Protein AF-B1VL59-F1 (afdb_monomer)

pLDDT: mean 90.19, std 5.37, range [69.19, 97.81]

Foldseek 3Di:
DVLLQQFAQLLQVLLVVLVVVVVDDGPRRDGCVPPVLVVQADWADPDPFKIKGKDKDFADPGHTDDDHSVCCLPPPLDARMKIKIWMFGDDPNDTDIDIDIDGSDDVNVVVCVVVCVVVVVSVVSSVVSSRVSSVVSVVVVVVVD

Radius of gyration: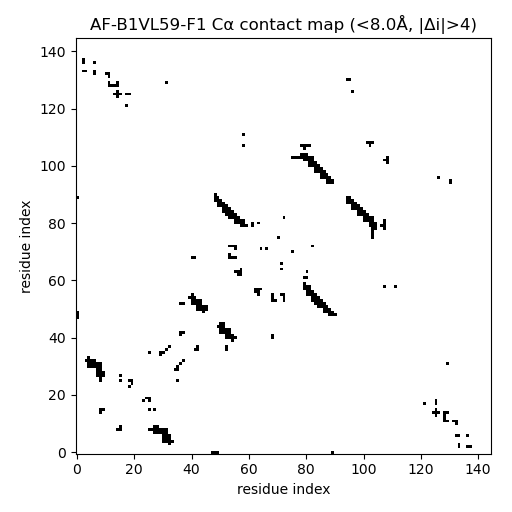 16.36 Å; Cα contacts (8 Å, |Δi|>4): 213; chains: 1; bounding box: 36×28×49 Å

Secondary structure (DSSP, 8-state):
-HHHHH-BGGG-HHHHHHHHTTT----TTSBIIIIIIHHHSEEEE-SSSEEEEEEEEE-TTPPPPSS-HHHHHHH---TTEEEEEEEEEEETTEEEEEEEEEESSHHHHHHHHHHHHHHHHHHHHHHHHHHHHHHHHHHHHHHT-

Organism: Streptomyces griseus subsp. griseus (strain JCM 4626 / CBS 651.72 / NBRC 13350 / KCC S-0626 / ISP 5235) (NCBI:txid455632)

Nearest PDB structures (foldseek):
  4wpy-assembly1_A-2  TM=4.277E-01  e=2.425E+00  Mycobacterium tuberculosis H37Rv
  2dap-assembly1_A  TM=4.177E-01  e=2.740E+00  Corynebacterium glutamicum
  5loa-assembly1_B  TM=5.284E-01  e=7.746E+00  Corynebacterium glutamicum ATCC 13032
  8s9i-assembly1_A  TM=3.530E-01  e=6.855E+00  Tequatrovirus

Sequence (145 aa):
MTAAHATTWSEAPIARALVAITGADVPGRGLIVSEFLSGMGEVLPAGDEEFLLAAVQGMGDTPRPDGSVVEIVTGCAQPGILKVGMNVRHTAGVLTTETRILATDERTRRRFLPYWLFIRFGSGLTRTSMLRAIRARVLREADAA

Structure (mmCIF, N/CA/C/O backbone):
data_AF-B1VL59-F1
#
_entry.id   AF-B1VL59-F1
#
loop_
_atom_site.group_PDB
_atom_site.id
_atom_site.type_symbol
_atom_site.label_atom_id
_atom_site.label_alt_id
_atom_site.label_comp_id
_atom_site.label_asym_id
_atom_site.label_entity_id
_atom_site.label_seq_id
_atom_site.pdbx_PDB_ins_code
_atom_site.Cartn_x
_atom_site.Cartn_y
_atom_site.Cartn_z
_atom_site.occupancy
_atom_site.B_iso_or_equiv
_atom_site.auth_seq_id
_atom_site.auth_comp_id
_atom_site.auth_asym_id
_atom_site.auth_atom_id
_atom_site.pdbx_PDB_model_num
ATOM 1 N N . MET A 1 1 ? 1.399 -9.319 -14.622 1.00 81.56 1 MET A N 1
ATOM 2 C CA . MET A 1 1 ? 1.723 -9.016 -13.202 1.00 81.56 1 MET A CA 1
ATOM 3 C C . MET A 1 1 ? 3.123 -9.427 -12.716 1.00 81.56 1 MET A C 1
ATOM 5 O O . MET A 1 1 ? 3.603 -8.830 -11.759 1.00 81.56 1 MET A O 1
ATOM 9 N N . THR A 1 2 ? 3.834 -10.363 -13.358 1.00 83.69 2 THR A N 1
ATOM 10 C CA . THR A 1 2 ? 5.155 -10.875 -12.913 1.00 83.69 2 THR A CA 1
ATOM 11 C C . THR A 1 2 ? 6.198 -9.797 -12.591 1.00 83.69 2 THR A C 1
ATOM 13 O O . THR A 1 2 ? 6.810 -9.831 -11.525 1.00 83.69 2 THR A O 1
ATOM 16 N N . ALA A 1 3 ? 6.357 -8.789 -13.456 1.00 82.44 3 ALA A N 1
ATOM 17 C CA . ALA A 1 3 ? 7.314 -7.702 -13.235 1.00 82.44 3 ALA A CA 1
ATOM 18 C C . ALA A 1 3 ? 7.037 -6.905 -11.946 1.00 82.44 3 ALA A C 1
ATOM 20 O O . ALA A 1 3 ? 7.975 -6.444 -11.298 1.00 82.44 3 ALA A O 1
ATOM 21 N N . ALA A 1 4 ? 5.770 -6.779 -11.530 1.00 82.88 4 ALA A N 1
ATOM 22 C CA . ALA A 1 4 ? 5.416 -6.109 -10.280 1.00 82.88 4 ALA A CA 1
ATOM 23 C C . ALA A 1 4 ? 5.954 -6.871 -9.057 1.00 82.88 4 ALA A C 1
ATOM 25 O O . ALA A 1 4 ? 6.498 -6.253 -8.146 1.00 82.88 4 ALA A O 1
ATOM 26 N N . HIS A 1 5 ? 5.874 -8.205 -9.071 1.00 84.12 5 HIS A N 1
ATOM 27 C CA . HIS A 1 5 ? 6.399 -9.056 -8.000 1.00 84.12 5 HIS A CA 1
ATOM 28 C C . HIS A 1 5 ? 7.929 -9.127 -7.976 1.00 84.12 5 HIS A C 1
ATOM 30 O O . HIS A 1 5 ? 8.497 -9.332 -6.911 1.00 84.12 5 HIS A O 1
ATOM 36 N N . ALA A 1 6 ? 8.590 -8.924 -9.119 1.00 87.31 6 ALA A N 1
ATOM 37 C CA . ALA A 1 6 ? 10.048 -8.978 -9.246 1.00 87.31 6 ALA A CA 1
ATOM 38 C C . ALA A 1 6 ? 10.758 -7.623 -9.040 1.00 87.31 6 ALA A C 1
ATOM 40 O O . ALA A 1 6 ? 11.987 -7.568 -9.052 1.00 87.31 6 ALA A O 1
ATOM 41 N N . THR A 1 7 ? 10.011 -6.522 -8.897 1.00 89.44 7 THR A N 1
ATOM 42 C CA . THR A 1 7 ? 10.597 -5.180 -8.763 1.00 89.44 7 THR A CA 1
ATOM 43 C C . THR A 1 7 ? 11.185 -4.978 -7.367 1.00 89.44 7 THR A C 1
ATOM 45 O O . THR A 1 7 ? 10.510 -5.194 -6.357 1.00 89.44 7 THR A O 1
ATOM 48 N N . THR A 1 8 ? 12.430 -4.507 -7.307 1.00 91.81 8 THR A N 1
ATOM 49 C CA . THR A 1 8 ? 13.163 -4.279 -6.050 1.00 91.81 8 THR A CA 1
ATOM 50 C C . THR A 1 8 ? 13.204 -2.803 -5.646 1.00 91.81 8 THR A C 1
ATOM 52 O O . THR A 1 8 ? 13.025 -1.898 -6.465 1.00 91.81 8 THR A O 1
ATOM 55 N N . TRP A 1 9 ? 13.520 -2.529 -4.379 1.00 89.44 9 TRP A N 1
ATOM 56 C CA . TRP A 1 9 ? 13.707 -1.165 -3.865 1.00 89.44 9 TRP A CA 1
ATOM 57 C C . TRP A 1 9 ? 14.820 -0.371 -4.559 1.00 89.44 9 TRP A C 1
ATOM 59 O O . TRP A 1 9 ? 14.760 0.859 -4.607 1.00 89.44 9 TRP A O 1
ATOM 69 N N . SER A 1 10 ? 15.834 -1.046 -5.105 1.00 90.88 10 SER A N 1
ATOM 70 C CA . SER A 1 10 ? 16.911 -0.408 -5.873 1.00 90.88 10 SER A CA 1
ATOM 71 C C . SER A 1 10 ? 16.413 0.203 -7.186 1.00 90.88 10 SER A C 1
ATOM 73 O O . SER A 1 10 ? 16.944 1.219 -7.629 1.00 90.88 10 SER A O 1
ATOM 75 N N . GLU A 1 11 ? 15.341 -0.351 -7.755 1.00 91.75 11 GLU A N 1
ATOM 76 C CA . GLU A 1 11 ? 14.696 0.150 -8.970 1.00 91.75 11 GLU A CA 1
ATOM 77 C C . GLU A 1 11 ? 13.755 1.336 -8.681 1.00 91.75 11 GLU A C 1
ATOM 79 O O . GLU A 1 11 ? 13.363 2.051 -9.603 1.00 91.75 11 GLU A O 1
ATOM 84 N N . ALA A 1 12 ? 13.423 1.586 -7.407 1.00 91.94 12 ALA A N 1
ATOM 85 C CA . ALA A 1 12 ? 12.543 2.665 -6.956 1.00 91.94 12 ALA A CA 1
ATOM 86 C C . ALA A 1 12 ? 13.201 3.542 -5.861 1.00 91.94 12 ALA A C 1
ATOM 88 O O . ALA A 1 12 ? 12.703 3.601 -4.733 1.00 91.94 12 ALA A O 1
ATOM 89 N N . PRO A 1 13 ? 14.293 4.276 -6.158 1.00 88.56 13 PRO A N 1
ATOM 90 C CA . PRO A 1 13 ? 15.087 4.979 -5.142 1.00 88.56 13 PRO A CA 1
ATOM 91 C C . PRO A 1 13 ? 14.315 6.075 -4.392 1.00 88.56 13 PRO A C 1
ATOM 93 O O . PRO A 1 13 ? 14.523 6.257 -3.194 1.00 88.56 13 PRO A O 1
A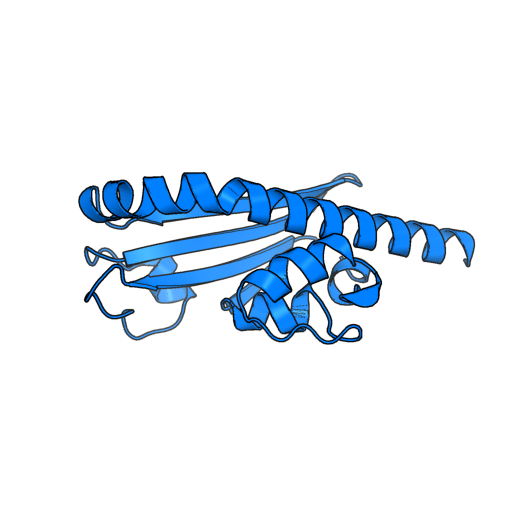TOM 96 N N . ILE A 1 14 ? 13.387 6.774 -5.060 1.00 90.81 14 ILE A N 1
ATOM 97 C CA . ILE A 1 14 ? 12.532 7.784 -4.413 1.00 90.81 14 ILE A CA 1
ATOM 98 C C . ILE A 1 14 ? 11.567 7.110 -3.433 1.00 90.81 14 ILE A C 1
ATOM 100 O O . ILE A 1 14 ? 11.447 7.548 -2.292 1.00 90.81 14 ILE A O 1
ATOM 104 N N . ALA A 1 15 ? 10.907 6.027 -3.858 1.00 88.62 15 ALA A N 1
ATOM 105 C CA . ALA A 1 15 ? 10.038 5.244 -2.984 1.00 88.62 15 ALA A CA 1
ATOM 106 C C . ALA A 1 15 ? 10.811 4.736 -1.757 1.00 88.62 15 ALA A C 1
ATOM 108 O O . ALA A 1 15 ? 10.342 4.878 -0.632 1.00 88.62 15 ALA A O 1
ATOM 109 N N . ARG A 1 16 ? 12.021 4.206 -1.974 1.00 90.31 16 ARG A N 1
ATOM 110 C CA . ARG A 1 16 ? 12.892 3.697 -0.911 1.00 90.31 16 ARG A CA 1
ATOM 111 C C . ARG A 1 16 ? 13.233 4.779 0.113 1.00 90.31 16 ARG A C 1
ATOM 113 O O . ARG A 1 16 ? 13.110 4.541 1.308 1.00 90.31 16 ARG A O 1
ATOM 120 N N . ALA A 1 17 ? 13.627 5.966 -0.346 1.00 90.12 17 ALA A N 1
ATOM 121 C CA . ALA A 1 17 ? 13.949 7.084 0.537 1.00 90.12 17 ALA A CA 1
ATOM 122 C C . ALA A 1 17 ? 12.733 7.534 1.364 1.00 90.12 17 ALA A C 1
ATOM 124 O O . ALA A 1 17 ? 12.853 7.745 2.567 1.00 90.12 17 ALA A O 1
ATOM 125 N N . LEU A 1 18 ? 11.553 7.629 0.740 1.00 90.38 18 LEU A N 1
ATOM 126 C CA . LEU A 1 18 ? 10.317 8.014 1.427 1.00 90.38 18 LEU A CA 1
ATOM 127 C C . LEU A 1 18 ? 9.899 6.998 2.495 1.00 90.38 18 LEU A C 1
ATOM 129 O O . LEU A 1 18 ? 9.471 7.395 3.576 1.00 90.38 18 LEU A O 1
ATOM 133 N N . VAL A 1 19 ? 10.045 5.702 2.218 1.00 86.62 19 VAL A N 1
ATOM 134 C CA . VAL A 1 19 ? 9.740 4.649 3.194 1.00 86.62 19 VAL A CA 1
ATOM 135 C C . VAL A 1 19 ? 10.770 4.615 4.322 1.00 86.62 19 VAL A C 1
ATOM 137 O O . VAL A 1 19 ? 10.378 4.491 5.479 1.00 86.62 19 VAL A O 1
ATOM 140 N N . ALA A 1 20 ? 12.057 4.824 4.038 1.00 88.12 20 ALA A N 1
ATOM 141 C CA . ALA A 1 20 ? 13.098 4.855 5.068 1.00 88.12 20 ALA A CA 1
ATOM 142 C C . ALA A 1 20 ? 12.873 5.957 6.127 1.00 88.12 20 ALA A C 1
ATOM 144 O O . ALA A 1 20 ? 13.196 5.760 7.295 1.00 88.12 20 ALA A O 1
ATOM 145 N N . ILE A 1 21 ? 12.244 7.085 5.761 1.00 89.44 21 ILE A N 1
ATOM 146 C CA . ILE A 1 21 ? 11.866 8.156 6.709 1.00 89.44 21 ILE A CA 1
ATOM 147 C C . ILE A 1 21 ? 10.908 7.648 7.801 1.00 89.44 21 ILE A C 1
ATOM 149 O O . ILE A 1 21 ? 10.876 8.195 8.900 1.00 89.44 21 ILE A O 1
ATOM 153 N N . THR A 1 22 ? 10.145 6.587 7.528 1.00 85.62 22 THR A N 1
ATOM 154 C CA . THR A 1 22 ? 9.215 5.986 8.499 1.00 85.62 22 THR A CA 1
ATOM 155 C C . THR A 1 22 ? 9.900 5.079 9.527 1.00 85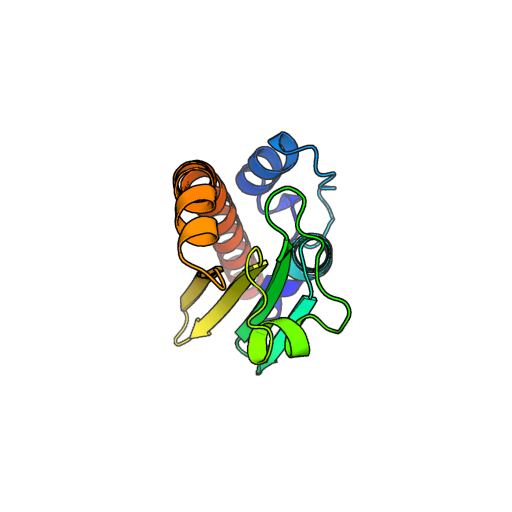.62 22 THR A C 1
ATOM 157 O O . THR A 1 22 ? 9.232 4.568 10.420 1.00 85.62 22 THR A O 1
ATOM 160 N N . GLY A 1 23 ? 11.219 4.872 9.414 1.00 85.25 23 GLY A N 1
ATOM 161 C CA . GLY A 1 23 ? 11.981 3.937 10.246 1.00 85.25 23 GLY A CA 1
ATOM 162 C C . GLY A 1 23 ? 11.936 2.485 9.759 1.00 85.25 23 GLY A C 1
ATOM 163 O O . GLY A 1 23 ? 12.506 1.613 10.409 1.00 85.25 23 GLY A O 1
ATOM 164 N N . ALA A 1 24 ? 11.282 2.212 8.626 1.00 84.12 24 ALA A N 1
ATOM 165 C CA . ALA A 1 24 ? 11.266 0.890 8.010 1.00 84.12 24 ALA A CA 1
ATOM 166 C C . ALA A 1 24 ? 12.630 0.540 7.390 1.00 84.12 24 ALA A C 1
ATOM 168 O O . ALA A 1 24 ? 13.218 1.349 6.666 1.00 84.12 24 ALA A O 1
ATOM 169 N N . ASP A 1 25 ? 13.099 -0.687 7.624 1.00 83.56 25 ASP A N 1
ATOM 170 C CA . ASP A 1 25 ? 14.269 -1.227 6.934 1.00 83.56 25 ASP A CA 1
ATOM 171 C C . ASP A 1 25 ? 13.880 -1.697 5.523 1.00 83.56 25 ASP A C 1
ATOM 173 O O . ASP A 1 25 ? 13.040 -2.579 5.347 1.00 83.56 25 ASP A O 1
ATOM 177 N N . VAL A 1 26 ? 14.469 -1.064 4.506 1.00 83.12 26 VAL A N 1
ATOM 178 C CA . VAL A 1 26 ? 14.196 -1.319 3.082 1.00 83.12 26 VAL A CA 1
ATOM 179 C C . VAL A 1 26 ? 15.500 -1.625 2.338 1.00 83.12 26 VAL A C 1
ATOM 181 O O . VAL A 1 26 ? 16.105 -0.735 1.708 1.00 83.12 26 VAL A O 1
ATOM 184 N N . PRO A 1 27 ? 15.981 -2.881 2.403 1.00 85.38 27 PRO A N 1
ATOM 185 C CA . PRO A 1 27 ? 17.189 -3.289 1.703 1.00 85.38 27 PRO A CA 1
ATOM 186 C C . PRO A 1 27 ? 16.995 -3.139 0.193 1.00 85.38 27 PRO A C 1
ATOM 188 O O . PRO A 1 27 ? 15.950 -3.472 -0.357 1.00 85.38 27 PRO A O 1
ATOM 191 N N . GLY A 1 28 ? 18.020 -2.650 -0.513 1.00 82.25 28 GLY A N 1
ATOM 192 C CA . GLY A 1 28 ? 17.903 -2.332 -1.943 1.00 82.25 28 GLY A CA 1
ATOM 193 C C . GLY A 1 28 ? 17.509 -3.524 -2.828 1.00 82.25 28 GLY A C 1
ATOM 194 O O . GLY A 1 28 ? 16.860 -3.330 -3.850 1.00 82.25 28 GLY A O 1
ATOM 195 N N . ARG A 1 29 ? 17.865 -4.751 -2.431 1.00 87.19 29 ARG A N 1
ATOM 196 C CA . ARG A 1 29 ? 17.494 -5.984 -3.146 1.00 87.19 29 ARG A CA 1
ATOM 197 C C . ARG A 1 29 ? 16.121 -6.535 -2.756 1.00 87.19 29 ARG A C 1
ATOM 199 O O . ARG A 1 29 ? 15.666 -7.460 -3.414 1.00 87.19 29 ARG A O 1
ATOM 206 N N . GLY A 1 30 ? 15.489 -5.984 -1.721 1.00 83.88 30 GLY A N 1
ATOM 207 C CA . GLY A 1 30 ? 14.196 -6.461 -1.252 1.00 83.88 30 GLY A CA 1
ATOM 208 C C . GLY A 1 30 ? 13.088 -6.167 -2.255 1.00 83.88 30 GLY A C 1
ATOM 209 O O . GLY A 1 30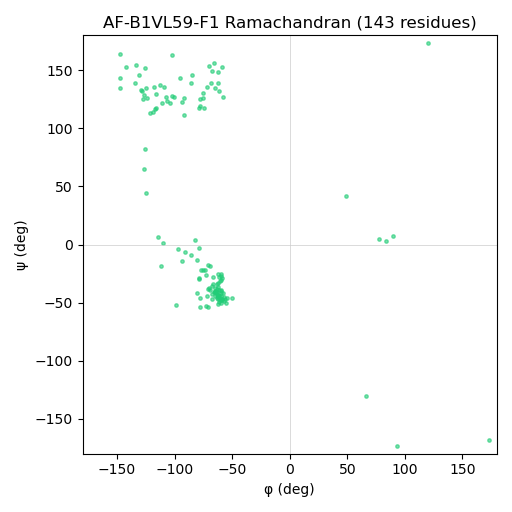 ? 13.058 -5.091 -2.869 1.00 83.88 30 GLY A O 1
ATOM 210 N N . LEU A 1 31 ? 12.196 -7.137 -2.434 1.00 86.75 31 LEU A N 1
ATOM 211 C CA . LEU A 1 31 ? 11.065 -7.059 -3.353 1.00 86.75 31 LEU A CA 1
ATOM 212 C C . LEU A 1 31 ? 9.954 -6.172 -2.784 1.00 86.75 31 LEU A C 1
ATOM 214 O O . LEU A 1 31 ? 9.446 -6.398 -1.685 1.00 86.75 31 LEU A O 1
ATOM 218 N N . ILE A 1 32 ? 9.524 -5.172 -3.556 1.00 84.00 32 ILE A N 1
ATOM 219 C CA . ILE A 1 32 ? 8.552 -4.181 -3.071 1.00 84.00 32 ILE A CA 1
ATOM 220 C C . ILE A 1 32 ? 7.211 -4.851 -2.739 1.00 84.00 32 ILE A C 1
ATOM 222 O O . ILE A 1 32 ? 6.634 -4.597 -1.685 1.00 84.00 32 ILE A O 1
ATOM 226 N N . VAL A 1 33 ? 6.708 -5.715 -3.625 1.00 79.81 33 VAL A N 1
ATOM 227 C CA . VAL A 1 33 ? 5.388 -6.337 -3.453 1.00 79.81 33 VAL A CA 1
ATOM 228 C C . VAL A 1 33 ? 5.426 -7.476 -2.437 1.00 79.81 33 VAL A C 1
ATOM 230 O O . VAL A 1 33 ? 4.642 -7.466 -1.496 1.00 79.81 33 VAL A O 1
ATOM 233 N N . SER A 1 34 ? 6.315 -8.455 -2.602 1.00 73.25 34 SER A N 1
ATOM 234 C CA . SER A 1 34 ? 6.275 -9.671 -1.781 1.00 73.25 34 SER A CA 1
ATOM 235 C C . SER A 1 34 ? 6.857 -9.501 -0.382 1.00 73.25 34 SER A C 1
ATOM 237 O O . SER A 1 34 ? 6.418 -10.209 0.518 1.00 73.25 34 SER A O 1
ATOM 239 N N . GLU A 1 35 ? 7.813 -8.592 -0.173 1.00 78.44 35 GLU A N 1
ATOM 240 C CA . GLU A 1 35 ? 8.436 -8.409 1.145 1.00 78.44 35 GLU A CA 1
ATOM 241 C C . GLU A 1 35 ? 7.820 -7.227 1.892 1.00 78.44 35 GLU A C 1
ATOM 243 O O . GLU A 1 35 ? 7.359 -7.380 3.021 1.00 78.44 35 GLU A O 1
ATOM 248 N N . PHE A 1 36 ? 7.751 -6.049 1.267 1.00 76.69 36 PHE A N 1
ATOM 249 C CA . PHE A 1 36 ? 7.297 -4.856 1.982 1.00 76.69 36 PHE A CA 1
ATOM 250 C C . PHE A 1 36 ? 5.776 -4.787 2.152 1.00 76.69 36 PHE A C 1
ATOM 252 O O . PHE A 1 36 ? 5.307 -4.511 3.256 1.00 76.69 36 PHE A O 1
ATOM 259 N N . LEU A 1 37 ? 4.984 -5.052 1.104 1.00 78.75 37 LEU A N 1
ATOM 260 C CA . LEU A 1 37 ? 3.521 -5.016 1.254 1.00 78.75 37 LEU A CA 1
ATOM 261 C C . LEU A 1 37 ? 3.032 -6.106 2.213 1.00 78.75 37 LEU A C 1
ATOM 263 O O . LEU A 1 37 ? 2.208 -5.812 3.073 1.00 78.75 37 LEU A O 1
ATOM 267 N N . SER A 1 38 ? 3.605 -7.309 2.143 1.00 75.81 38 SER A N 1
ATOM 268 C CA . SER A 1 38 ? 3.317 -8.401 3.085 1.00 75.81 38 SER A CA 1
ATOM 269 C C . SER A 1 38 ? 3.701 -8.073 4.535 1.00 75.81 38 SER A C 1
ATOM 271 O O . SER A 1 38 ? 3.116 -8.610 5.468 1.00 75.81 38 SER A O 1
ATOM 273 N N . GLY A 1 39 ? 4.666 -7.173 4.753 1.00 78.25 39 GLY A N 1
ATOM 274 C CA . GLY A 1 39 ? 4.989 -6.662 6.088 1.00 78.25 39 GLY A CA 1
ATOM 275 C C . GLY A 1 39 ? 3.947 -5.682 6.644 1.00 78.25 39 GLY A C 1
ATOM 276 O O . GLY A 1 39 ? 3.855 -5.501 7.855 1.00 78.25 39 GLY A O 1
ATOM 277 N N . MET A 1 40 ? 3.143 -5.053 5.779 1.00 79.62 40 MET A N 1
ATOM 278 C CA . MET A 1 40 ? 2.102 -4.093 6.171 1.00 79.62 40 MET A CA 1
ATOM 279 C C . MET A 1 40 ? 0.714 -4.726 6.345 1.00 79.62 40 MET A C 1
ATOM 281 O O . MET A 1 40 ? -0.185 -4.087 6.894 1.00 79.62 40 MET A O 1
ATOM 285 N N . GLY A 1 41 ? 0.512 -5.951 5.862 1.00 85.69 41 GLY A N 1
ATOM 286 C CA . GLY A 1 41 ? -0.778 -6.632 5.868 1.00 85.69 41 GLY A CA 1
ATOM 287 C C . GLY A 1 41 ? -0.738 -7.951 5.104 1.00 85.69 41 GLY A C 1
ATOM 288 O O . GLY A 1 41 ? 0.318 -8.450 4.738 1.00 85.69 41 GLY A O 1
ATOM 289 N N . GLU A 1 42 ? -1.907 -8.517 4.849 1.00 89.50 42 GLU A N 1
ATOM 290 C CA . GLU A 1 42 ? -2.049 -9.767 4.111 1.00 89.50 42 GLU A CA 1
ATOM 291 C C . GLU A 1 42 ? -2.225 -9.477 2.615 1.00 89.50 42 GLU A C 1
ATOM 293 O O . GLU A 1 42 ? -3.097 -8.695 2.230 1.00 89.50 42 GLU A O 1
ATOM 298 N N . VAL A 1 43 ? -1.394 -10.084 1.764 1.00 87.69 43 VAL A N 1
ATOM 299 C CA . VAL A 1 43 ? -1.520 -9.971 0.304 1.00 87.69 43 VAL A CA 1
ATOM 300 C C . VAL A 1 43 ? -2.390 -11.113 -0.205 1.00 87.69 43 VAL A C 1
ATOM 302 O O . VAL A 1 43 ? -1.996 -12.275 -0.183 1.00 87.69 43 VAL A O 1
ATOM 305 N N . LEU A 1 44 ? -3.575 -10.760 -0.683 1.00 87.19 44 LEU A N 1
ATOM 306 C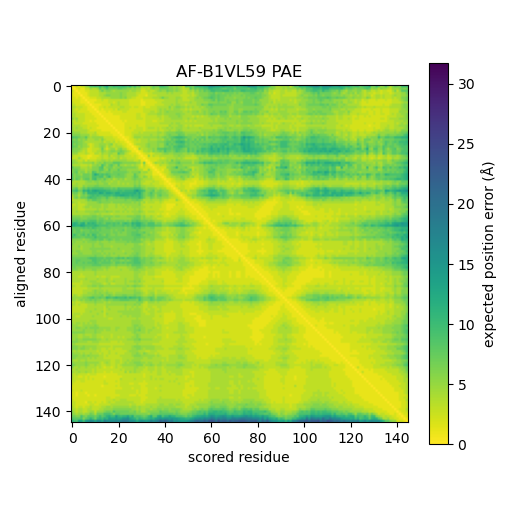 CA . LEU A 1 44 ? -4.579 -11.668 -1.207 1.00 87.19 44 LEU A CA 1
ATOM 307 C C . LEU A 1 44 ? -4.533 -11.647 -2.743 1.00 87.19 44 LEU A C 1
ATOM 309 O O . LEU A 1 44 ? -4.628 -10.566 -3.338 1.00 87.19 44 LEU A O 1
ATOM 313 N N . PRO A 1 45 ? -4.407 -12.803 -3.412 1.00 84.38 45 PRO A N 1
ATOM 314 C CA . PRO A 1 45 ? -4.542 -12.863 -4.861 1.00 84.38 45 PRO A CA 1
ATOM 315 C C . PRO A 1 45 ? -5.979 -12.502 -5.264 1.00 84.38 45 PRO A C 1
ATOM 317 O O . PRO A 1 45 ? -6.939 -12.984 -4.665 1.00 84.38 45 PRO A O 1
ATOM 320 N N . ALA A 1 46 ? -6.129 -11.660 -6.286 1.00 83.06 46 ALA A N 1
ATOM 321 C CA . ALA A 1 46 ? -7.421 -11.238 -6.830 1.00 83.06 46 ALA A CA 1
ATOM 322 C C . ALA A 1 46 ? -7.484 -11.532 -8.342 1.00 83.06 46 ALA A C 1
ATOM 324 O O . ALA A 1 46 ? -7.919 -10.709 -9.142 1.00 83.06 46 ALA A O 1
ATOM 325 N N . GLY A 1 47 ? -7.029 -12.730 -8.721 1.00 81.81 47 GLY A N 1
ATOM 326 C CA . GLY A 1 47 ? -6.829 -13.150 -10.110 1.00 81.81 47 GLY A CA 1
ATOM 327 C C . GLY A 1 47 ? -5.400 -12.910 -10.605 1.00 81.81 47 GLY A C 1
ATOM 328 O O . GLY A 1 47 ? -4.519 -12.527 -9.839 1.00 81.81 47 GLY A O 1
ATOM 329 N N . ASP A 1 48 ? -5.171 -13.141 -11.898 1.00 81.88 48 ASP A N 1
ATOM 330 C CA . ASP A 1 48 ? -3.825 -13.080 -12.496 1.00 81.88 48 ASP A CA 1
ATOM 331 C C . ASP A 1 48 ? -3.325 -11.644 -12.723 1.00 81.88 48 ASP A C 1
ATOM 333 O O . ASP A 1 48 ? -2.121 -11.391 -12.817 1.00 81.88 48 ASP A O 1
ATOM 337 N N . GLU A 1 49 ? -4.254 -10.688 -12.800 1.00 87.62 49 GLU A N 1
ATOM 338 C CA . GLU A 1 49 ? -3.989 -9.286 -13.141 1.00 87.62 49 GLU A CA 1
ATOM 339 C C . GLU A 1 49 ? -4.167 -8.318 -11.957 1.00 87.62 49 GLU A C 1
ATOM 341 O O . GLU A 1 49 ? -3.979 -7.106 -12.098 1.00 87.62 49 GLU A O 1
ATOM 346 N N . GLU A 1 50 ? -4.514 -8.832 -10.775 1.00 90.62 50 GLU A N 1
ATOM 347 C CA . GLU A 1 50 ? -4.755 -8.021 -9.585 1.00 90.62 50 GLU A CA 1
ATOM 348 C C . GLU A 1 50 ? -4.360 -8.760 -8.304 1.00 90.62 50 GLU A C 1
ATOM 350 O O . GLU A 1 50 ? -4.577 -9.959 -8.143 1.00 90.62 50 GLU A O 1
ATOM 355 N N . PHE A 1 51 ? -3.820 -8.015 -7.347 1.00 90.12 51 PHE A N 1
ATOM 356 C CA . PHE A 1 51 ? -3.736 -8.464 -5.962 1.00 90.12 51 PHE A CA 1
ATOM 357 C C . PHE A 1 51 ? -4.197 -7.355 -5.022 1.00 90.12 51 PHE A C 1
ATOM 359 O O . PHE A 1 51 ? -4.112 -6.160 -5.331 1.00 90.12 51 PHE A O 1
ATOM 366 N N . LEU A 1 52 ? -4.674 -7.767 -3.852 1.00 90.88 52 LEU A N 1
ATOM 367 C CA . LEU A 1 52 ? -5.167 -6.898 -2.799 1.00 90.88 52 LEU A CA 1
ATOM 368 C C . LEU A 1 52 ? -4.286 -7.052 -1.564 1.00 90.88 52 LEU A C 1
ATOM 370 O O . LEU A 1 52 ? -4.266 -8.102 -0.939 1.00 90.88 52 LEU A O 1
ATOM 374 N N . LEU A 1 53 ? -3.616 -5.982 -1.160 1.00 91.88 53 LEU A N 1
ATOM 375 C CA . LEU A 1 53 ? -3.121 -5.866 0.204 1.00 91.88 53 LEU A CA 1
ATOM 376 C C . LEU A 1 53 ? -4.296 -5.491 1.110 1.00 91.88 53 LEU A C 1
ATOM 378 O O . LEU A 1 53 ? -4.887 -4.424 0.940 1.00 91.88 53 LEU A O 1
ATOM 382 N N . ALA A 1 54 ? -4.604 -6.332 2.086 1.00 93.62 54 ALA A N 1
ATOM 383 C CA . ALA A 1 54 ? -5.591 -6.058 3.113 1.00 93.62 54 ALA A CA 1
ATOM 384 C C . ALA A 1 54 ? -4.904 -5.908 4.476 1.00 93.62 54 ALA A C 1
ATOM 386 O O . ALA A 1 54 ? -4.020 -6.680 4.838 1.00 93.62 54 ALA A O 1
ATOM 387 N N . ALA A 1 55 ? -5.313 -4.915 5.258 1.00 93.69 55 ALA A N 1
ATOM 388 C CA . ALA A 1 55 ? -4.812 -4.712 6.609 1.00 93.69 55 ALA A CA 1
ATOM 389 C C . ALA A 1 55 ? -5.929 -4.242 7.540 1.00 93.69 55 ALA A C 1
ATOM 391 O O . ALA A 1 55 ? -6.900 -3.605 7.122 1.00 93.69 55 ALA A O 1
ATOM 392 N N . VAL A 1 56 ? -5.772 -4.549 8.823 1.00 95.50 56 VAL A N 1
ATOM 393 C CA . VAL A 1 56 ? -6.686 -4.129 9.884 1.00 95.50 56 VAL A CA 1
ATOM 394 C C . VAL A 1 56 ? -5.877 -3.494 10.994 1.00 95.50 56 VAL A C 1
ATOM 396 O O . VAL A 1 56 ? -4.885 -4.062 11.450 1.00 95.50 56 VAL A O 1
ATOM 399 N N . GLN A 1 57 ? -6.343 -2.343 11.459 1.00 93.75 57 GLN A N 1
ATOM 400 C CA . GLN A 1 57 ? -5.728 -1.623 12.558 1.00 93.75 57 GLN A CA 1
ATOM 401 C C . GLN A 1 57 ? -6.790 -1.157 13.552 1.00 93.75 57 GLN A C 1
ATOM 403 O O . GLN A 1 57 ? -7.864 -0.703 13.162 1.00 93.75 57 GLN A O 1
ATOM 408 N N . GLY A 1 58 ? -6.484 -1.264 14.842 1.00 94.25 58 GLY A N 1
ATOM 409 C CA . GLY A 1 58 ? -7.256 -0.611 15.891 1.00 94.25 58 GLY A CA 1
ATOM 410 C C . GLY A 1 58 ? -6.798 0.836 16.094 1.00 94.25 58 GLY A C 1
ATOM 411 O O . GLY A 1 58 ? -5.624 1.160 15.914 1.00 94.25 58 GLY A O 1
ATOM 412 N N . MET A 1 59 ? -7.728 1.730 16.424 1.00 93.75 59 MET A N 1
ATOM 413 C CA . MET A 1 59 ? -7.460 3.155 16.602 1.00 93.75 59 MET A CA 1
ATOM 414 C C . MET A 1 59 ? -7.389 3.527 18.088 1.00 93.75 59 MET A C 1
ATOM 416 O O . MET A 1 59 ? -8.331 3.284 18.850 1.00 93.75 59 MET A O 1
ATOM 420 N N . GLY A 1 60 ? -6.299 4.194 18.484 1.00 89.00 60 GLY A N 1
ATOM 421 C CA . GLY A 1 60 ? -6.033 4.540 19.884 1.00 89.00 60 GLY A CA 1
ATOM 422 C C . GLY A 1 60 ? -5.798 3.280 20.713 1.00 89.00 60 GLY A C 1
ATOM 423 O O . GLY A 1 60 ? -5.055 2.405 20.287 1.00 89.00 60 GLY A O 1
ATOM 424 N N . ASP A 1 61 ? -6.488 3.167 21.845 1.00 91.19 61 ASP A N 1
ATOM 425 C CA . ASP A 1 61 ? -6.389 2.005 22.740 1.00 91.19 61 ASP A CA 1
ATOM 426 C C . ASP A 1 61 ? -7.257 0.816 22.292 1.00 91.19 61 ASP A C 1
ATOM 428 O O . ASP A 1 61 ? -7.360 -0.183 23.001 1.00 91.19 61 ASP A O 1
ATOM 432 N N . THR A 1 62 ? -7.919 0.913 21.134 1.00 93.94 62 THR A N 1
ATOM 433 C CA . THR A 1 62 ? -8.728 -0.193 20.607 1.00 93.94 62 THR A CA 1
ATOM 434 C C . THR A 1 62 ? -7.790 -1.267 20.056 1.00 93.94 62 THR A C 1
ATOM 436 O O . THR A 1 62 ? -7.071 -0.980 19.097 1.00 93.94 62 THR A O 1
ATOM 439 N N . PRO A 1 63 ? -7.782 -2.498 20.596 1.00 93.75 63 PRO A N 1
ATOM 440 C CA . PRO A 1 63 ? -6.960 -3.566 20.046 1.00 93.75 63 PRO A CA 1
ATOM 441 C C . PRO A 1 63 ? -7.490 -4.023 18.682 1.00 93.75 63 PRO A C 1
ATOM 443 O O . PRO A 1 63 ? -8.687 -3.923 18.389 1.00 93.75 63 PRO A O 1
ATOM 446 N N . ARG A 1 64 ? -6.593 -4.554 17.841 1.00 92.19 64 ARG A N 1
ATOM 447 C CA . ARG A 1 64 ? -6.992 -5.279 16.628 1.00 92.19 64 ARG A CA 1
ATOM 448 C C . ARG A 1 64 ? -7.816 -6.512 17.054 1.00 92.19 64 ARG A C 1
ATOM 450 O O . ARG A 1 64 ? -7.350 -7.228 17.935 1.00 92.19 64 ARG A O 1
ATOM 457 N N . PRO A 1 65 ? -8.984 -6.779 16.442 1.00 93.00 65 PRO A N 1
ATOM 458 C CA . PRO A 1 65 ? -9.755 -7.987 16.714 1.00 93.00 65 PRO A CA 1
ATOM 459 C C . PRO A 1 65 ? -8.975 -9.246 16.329 1.00 93.00 65 PRO A C 1
ATOM 461 O O . PRO A 1 65 ? -8.213 -9.228 15.357 1.00 93.00 65 PRO A O 1
ATOM 464 N N . ASP A 1 66 ? -9.207 -10.334 17.055 1.00 92.56 66 ASP A N 1
ATOM 465 C CA . ASP A 1 66 ? -8.668 -11.643 16.701 1.00 92.56 66 ASP A CA 1
ATOM 466 C C . ASP A 1 66 ? -9.312 -12.166 15.407 1.00 92.56 66 ASP A C 1
ATOM 468 O O . ASP A 1 66 ? -10.469 -11.867 15.101 1.00 92.56 66 ASP A O 1
ATOM 472 N N . GLY A 1 67 ? -8.551 -12.952 14.645 1.00 91.19 67 GLY A N 1
ATOM 473 C CA . GLY A 1 67 ? -8.992 -13.550 13.383 1.00 91.19 67 GLY A CA 1
ATOM 474 C C . GLY A 1 67 ? -8.160 -13.136 12.170 1.00 91.19 67 GLY A C 1
ATOM 475 O O . GLY A 1 67 ? -7.262 -12.281 12.234 1.00 91.19 67 GLY A O 1
ATOM 476 N N . SER A 1 68 ? -8.457 -13.776 11.042 1.00 91.75 68 SER A N 1
ATOM 477 C CA . SER A 1 68 ? -7.821 -13.468 9.761 1.00 91.75 68 SER A CA 1
ATOM 478 C C . SER A 1 68 ? -8.191 -12.061 9.287 1.00 91.75 68 SER A C 1
ATOM 480 O O . SER A 1 68 ? -9.235 -11.504 9.640 1.00 91.75 68 SER A O 1
ATOM 482 N N . VAL A 1 69 ? -7.343 -11.464 8.444 1.00 92.56 69 VAL A N 1
ATOM 483 C CA . VAL A 1 69 ? -7.646 -10.146 7.867 1.00 92.56 69 VAL A CA 1
ATOM 484 C C . VAL A 1 69 ? -8.946 -10.203 7.063 1.00 92.56 69 VAL A C 1
ATOM 486 O O . VAL A 1 69 ? -9.755 -9.279 7.149 1.00 92.56 69 VAL A O 1
ATOM 489 N N . VAL A 1 70 ? -9.179 -11.295 6.332 1.00 91.94 70 VAL A N 1
ATOM 490 C CA . VAL A 1 70 ? -10.380 -11.497 5.509 1.00 91.94 70 VAL A CA 1
ATOM 491 C C . VAL A 1 70 ? -11.655 -11.494 6.355 1.00 91.94 70 VAL A C 1
ATOM 493 O O . VAL A 1 70 ? -12.595 -10.756 6.041 1.00 91.94 70 VAL A O 1
ATOM 496 N N . GLU A 1 71 ? -11.694 -12.261 7.446 1.00 93.88 71 GLU A N 1
ATOM 497 C CA . GLU A 1 71 ? -12.852 -12.314 8.352 1.00 93.88 71 GLU A CA 1
ATOM 498 C C . GLU A 1 71 ? -13.162 -10.936 8.937 1.00 93.88 71 GLU A C 1
ATOM 500 O O . GLU A 1 71 ? -14.309 -10.487 8.953 1.00 93.88 71 GLU A O 1
ATOM 505 N N . ILE A 1 72 ? -12.129 -10.212 9.368 1.00 94.75 72 ILE A N 1
ATOM 506 C CA . ILE A 1 72 ? -12.318 -8.914 10.009 1.00 94.75 72 ILE A CA 1
ATOM 507 C C . ILE A 1 72 ? -12.758 -7.860 8.986 1.00 94.75 72 ILE A C 1
ATOM 509 O O . ILE A 1 72 ? -13.688 -7.089 9.246 1.00 94.75 72 ILE A O 1
ATOM 513 N N . VAL A 1 73 ? -12.136 -7.821 7.804 1.00 93.06 73 VAL A N 1
ATOM 514 C CA . VAL A 1 73 ? -12.506 -6.877 6.739 1.00 93.06 73 VAL A CA 1
ATOM 515 C C . VAL A 1 73 ? -13.964 -7.075 6.322 1.00 93.06 73 VAL A C 1
ATOM 517 O O . VAL A 1 73 ? -14.691 -6.087 6.189 1.00 93.06 73 VAL A O 1
ATOM 520 N N . THR A 1 74 ? -14.426 -8.318 6.201 1.00 91.94 74 THR A N 1
ATOM 521 C CA . THR A 1 74 ? -15.789 -8.632 5.745 1.00 91.94 74 THR A CA 1
ATOM 522 C C . THR A 1 74 ? -16.848 -8.505 6.843 1.00 91.94 74 THR A C 1
ATOM 524 O O . THR A 1 74 ? -17.911 -7.946 6.587 1.00 91.94 74 THR A O 1
ATOM 527 N N . GLY A 1 75 ? -16.563 -8.959 8.067 1.00 92.38 75 GLY A N 1
ATOM 528 C CA . GLY A 1 75 ? -17.585 -9.141 9.105 1.00 92.38 75 GLY A CA 1
ATOM 529 C C . GLY A 1 75 ? -17.511 -8.199 10.308 1.00 92.38 75 GLY A C 1
ATOM 530 O O . GLY A 1 75 ? -18.496 -8.058 11.028 1.00 92.38 75 GLY A O 1
ATOM 531 N N . CYS A 1 76 ? -16.381 -7.532 10.565 1.00 93.38 76 CYS A N 1
ATOM 532 C CA . CYS A 1 76 ? -16.234 -6.776 11.813 1.00 93.38 76 CYS A CA 1
ATOM 533 C C . CYS A 1 76 ? -16.974 -5.430 11.787 1.00 93.38 76 CYS A C 1
ATOM 535 O O . CYS A 1 76 ? -16.718 -4.592 10.918 1.00 93.38 76 CYS A O 1
ATOM 537 N N . ALA A 1 77 ? -17.837 -5.211 12.780 1.00 94.00 77 ALA A N 1
ATOM 538 C CA . ALA A 1 77 ? -18.532 -3.947 13.037 1.00 94.00 77 ALA A CA 1
ATOM 539 C C . ALA A 1 77 ? -18.120 -3.292 14.371 1.00 94.00 77 ALA A C 1
ATOM 541 O O . ALA A 1 77 ? -18.712 -2.293 14.775 1.00 94.00 77 ALA A O 1
ATOM 542 N N . GLN A 1 78 ? -17.113 -3.841 15.063 1.00 94.25 78 GLN A N 1
ATOM 543 C CA . GLN A 1 78 ? -16.605 -3.280 16.315 1.00 94.25 78 GLN A CA 1
ATOM 544 C C . GLN A 1 78 ? -16.139 -1.830 16.087 1.00 94.25 78 GLN A C 1
ATOM 546 O O . GLN A 1 78 ? -15.317 -1.608 15.193 1.00 94.25 78 GLN A O 1
ATOM 551 N N . PRO A 1 79 ? -16.613 -0.842 16.868 1.00 96.31 79 PRO A N 1
ATOM 552 C CA . PRO A 1 79 ? -16.107 0.526 16.799 1.00 96.31 79 PRO A CA 1
ATOM 553 C C . PRO A 1 79 ? -14.605 0.596 17.094 1.00 96.31 79 PRO A C 1
ATOM 555 O O . PRO A 1 79 ? -14.067 -0.221 17.839 1.00 96.31 79 PRO A O 1
ATOM 558 N N . GLY A 1 80 ? -13.925 1.596 16.543 1.00 96.94 80 GLY A N 1
ATOM 559 C CA . GLY A 1 80 ? -12.490 1.792 16.750 1.00 96.94 80 GLY A CA 1
ATOM 560 C C . GLY A 1 80 ? -11.602 1.073 15.739 1.00 96.94 80 GLY A C 1
ATOM 561 O O . GLY A 1 80 ? -10.388 1.078 15.917 1.00 96.94 80 GLY A O 1
ATOM 562 N N . ILE A 1 81 ? -12.163 0.461 14.691 1.00 97.81 81 ILE A N 1
ATOM 563 C CA . ILE A 1 81 ? -11.413 -0.360 13.735 1.00 97.81 81 ILE A CA 1
ATOM 564 C C . ILE A 1 81 ? -11.308 0.334 12.374 1.00 97.81 81 ILE A C 1
ATOM 566 O O . ILE A 1 81 ? -12.281 0.864 11.833 1.00 97.81 81 ILE A O 1
ATOM 570 N N . LEU A 1 82 ? -10.106 0.297 11.804 1.00 97.12 82 LEU A N 1
ATOM 571 C CA . LEU A 1 82 ? -9.794 0.700 10.440 1.00 97.12 82 LEU A CA 1
ATOM 572 C C . LEU A 1 82 ? -9.516 -0.543 9.598 1.00 97.12 82 LEU A C 1
ATOM 574 O O . LEU A 1 82 ? -8.658 -1.360 9.931 1.00 97.12 82 LEU A O 1
ATOM 578 N N . LYS A 1 83 ? -10.227 -0.653 8.481 1.00 96.81 83 LYS A N 1
ATOM 579 C CA . LYS A 1 83 ? -10.029 -1.664 7.445 1.00 96.81 83 LYS A CA 1
ATOM 580 C C . LYS A 1 83 ? -9.384 -0.982 6.250 1.00 96.81 83 LYS A C 1
ATOM 582 O O . LYS A 1 83 ? -9.929 -0.010 5.726 1.00 96.81 83 LYS A O 1
ATOM 587 N N . VAL A 1 84 ? -8.232 -1.473 5.828 1.00 95.00 84 VAL A N 1
ATOM 588 C CA . VAL A 1 84 ? -7.454 -0.907 4.727 1.00 95.00 84 VAL A CA 1
ATOM 589 C C . VAL A 1 84 ? -7.382 -1.937 3.614 1.00 95.00 84 VAL A C 1
ATOM 591 O O . VAL A 1 84 ? -7.018 -3.084 3.850 1.00 95.00 84 VAL A O 1
ATOM 594 N N . GLY A 1 85 ? -7.718 -1.518 2.399 1.00 94.12 85 GLY A N 1
ATOM 595 C CA . GLY A 1 85 ? -7.494 -2.288 1.184 1.00 94.12 85 GLY A CA 1
ATOM 596 C C . GLY A 1 85 ? -6.670 -1.466 0.206 1.00 94.12 85 GLY A C 1
ATOM 597 O O . GLY A 1 85 ? -7.050 -0.341 -0.115 1.00 94.12 85 GLY A O 1
ATOM 598 N N . MET A 1 86 ? -5.557 -2.005 -0.281 1.00 92.69 86 MET A N 1
ATOM 599 C CA . MET A 1 86 ? -4.802 -1.438 -1.392 1.00 92.69 86 MET A CA 1
ATOM 600 C C . MET A 1 86 ? -4.708 -2.453 -2.521 1.00 92.69 86 MET A C 1
ATOM 602 O O . MET A 1 86 ? -4.042 -3.474 -2.377 1.00 92.69 86 MET A O 1
AT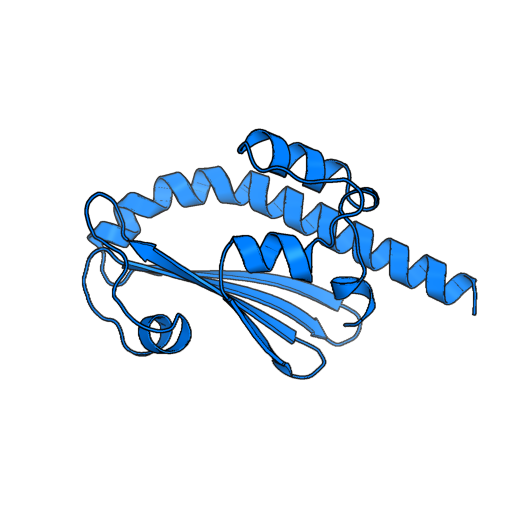OM 606 N N . ASN A 1 87 ? -5.339 -2.160 -3.650 1.00 92.25 87 ASN A N 1
ATOM 607 C CA . ASN A 1 87 ? -5.244 -3.004 -4.828 1.00 92.25 87 ASN A CA 1
ATOM 608 C C . ASN A 1 87 ? -4.160 -2.501 -5.779 1.00 92.25 87 ASN A C 1
ATOM 610 O O . ASN A 1 87 ? -3.968 -1.293 -5.950 1.00 92.25 87 ASN A O 1
ATOM 614 N N . VAL A 1 88 ? -3.473 -3.448 -6.411 1.00 90.81 88 VAL A N 1
ATOM 615 C CA . VAL A 1 88 ? -2.589 -3.211 -7.551 1.00 90.81 88 VAL A CA 1
ATOM 616 C C . VAL A 1 88 ? -3.162 -3.997 -8.712 1.00 90.81 88 VAL A C 1
ATOM 618 O O . VAL A 1 88 ? -3.203 -5.223 -8.663 1.00 90.81 88 VAL A O 1
ATOM 621 N N . ARG A 1 89 ? -3.623 -3.284 -9.736 1.00 92.25 89 ARG A N 1
ATOM 622 C CA . ARG A 1 89 ? -4.352 -3.870 -10.858 1.00 92.25 89 ARG A CA 1
ATOM 623 C C . ARG A 1 89 ? -3.736 -3.455 -12.175 1.00 92.25 89 ARG A C 1
ATOM 625 O O . ARG A 1 89 ? -3.529 -2.260 -12.411 1.00 92.25 89 ARG A O 1
ATOM 632 N N . HIS A 1 90 ? -3.515 -4.432 -13.038 1.00 91.62 90 HIS A N 1
ATOM 633 C CA . HIS A 1 90 ? -3.136 -4.235 -14.422 1.00 91.62 90 HIS A CA 1
ATOM 634 C C . HIS A 1 90 ? -4.344 -4.498 -15.327 1.00 91.62 90 HIS A C 1
ATOM 636 O O . HIS A 1 90 ? -4.956 -5.554 -15.280 1.00 91.62 90 HIS A O 1
ATOM 642 N N . THR A 1 91 ? -4.743 -3.518 -16.132 1.00 90.81 91 THR A N 1
ATOM 643 C CA . THR A 1 91 ? -5.846 -3.697 -17.084 1.00 90.81 91 THR A CA 1
ATOM 644 C C . THR A 1 91 ? -5.601 -2.862 -18.326 1.00 90.81 91 THR A C 1
ATOM 646 O O . THR A 1 91 ? -5.208 -1.701 -18.221 1.00 90.81 91 THR A O 1
ATOM 649 N N . ALA A 1 92 ? -5.812 -3.454 -19.505 1.00 88.75 92 ALA A N 1
ATOM 650 C CA . ALA A 1 92 ? -5.621 -2.794 -20.799 1.00 88.75 92 ALA A CA 1
ATOM 651 C C . ALA A 1 92 ? -4.264 -2.057 -20.929 1.00 88.75 92 ALA A C 1
ATOM 653 O O . ALA A 1 92 ? -4.201 -0.933 -21.420 1.00 88.75 92 ALA A O 1
ATOM 654 N N . GLY A 1 93 ? -3.177 -2.669 -20.438 1.00 87.81 93 GLY A N 1
ATOM 655 C CA . GLY A 1 93 ? -1.826 -2.090 -20.484 1.00 87.81 93 GLY A CA 1
ATOM 656 C C . GLY A 1 93 ? -1.547 -1.005 -19.437 1.00 87.81 93 GLY A C 1
ATOM 657 O O . GLY A 1 93 ? -0.479 -0.391 -19.455 1.00 87.81 93 GLY A O 1
ATOM 658 N N . VAL A 1 94 ? -2.482 -0.745 -18.519 1.00 90.06 94 VAL A N 1
ATOM 659 C CA . VAL A 1 94 ? -2.339 0.265 -17.467 1.00 90.06 94 VAL A CA 1
ATOM 660 C C . VAL A 1 94 ? -2.216 -0.411 -16.109 1.00 90.06 94 VAL A C 1
ATOM 662 O O . VAL A 1 94 ? -3.115 -1.129 -15.677 1.00 90.06 94 VAL A O 1
ATOM 665 N N . LEU A 1 95 ? -1.111 -0.141 -15.412 1.00 91.56 95 LEU A N 1
ATOM 666 C CA . LEU A 1 95 ? -0.903 -0.556 -14.028 1.00 91.56 95 LEU A CA 1
ATOM 667 C C . LEU A 1 95 ? -1.336 0.567 -13.080 1.00 91.56 95 LEU A C 1
ATOM 669 O O . LEU A 1 95 ? -0.831 1.688 -13.150 1.00 91.56 95 LEU A O 1
ATOM 673 N N . THR A 1 96 ? -2.267 0.259 -12.184 1.00 92.94 96 THR A N 1
ATOM 674 C CA . THR A 1 96 ? -2.869 1.213 -11.249 1.00 92.94 96 THR A CA 1
ATOM 675 C C . THR A 1 96 ? -2.752 0.723 -9.817 1.00 92.94 96 THR A C 1
ATOM 677 O O . THR A 1 96 ? -2.721 -0.479 -9.559 1.00 92.94 96 THR A O 1
ATOM 680 N N . THR A 1 97 ? -2.712 1.669 -8.879 1.00 93.25 97 THR A N 1
ATOM 681 C CA . THR A 1 97 ? -2.875 1.380 -7.454 1.00 93.25 97 THR A CA 1
ATOM 682 C C . THR A 1 97 ? -4.001 2.222 -6.891 1.00 93.25 97 THR A C 1
ATOM 684 O O . THR A 1 97 ? -4.014 3.434 -7.117 1.00 93.25 97 THR A O 1
ATOM 687 N N . GLU A 1 98 ? -4.881 1.630 -6.099 1.00 93.69 98 GLU A N 1
ATOM 688 C CA . GLU A 1 98 ? -5.913 2.357 -5.366 1.00 93.69 98 GLU A CA 1
ATOM 689 C C . GLU A 1 98 ? -5.905 1.913 -3.900 1.00 93.69 98 GLU A C 1
ATOM 691 O O . GLU A 1 98 ? -5.553 0.785 -3.571 1.00 93.69 98 GLU A O 1
ATOM 696 N N . THR A 1 99 ? -6.203 2.838 -2.986 1.00 93.50 99 THR A N 1
ATOM 697 C CA . THR A 1 99 ? -6.329 2.528 -1.558 1.00 93.50 99 THR A CA 1
ATOM 698 C C . THR A 1 99 ? -7.662 3.008 -1.050 1.00 93.50 99 THR A C 1
ATOM 700 O O . THR A 1 99 ? -8.013 4.176 -1.209 1.00 93.50 99 THR A O 1
ATOM 703 N N . ARG A 1 100 ? -8.368 2.098 -0.395 1.00 94.62 100 ARG A N 1
ATOM 704 C CA . ARG A 1 100 ? -9.656 2.317 0.240 1.00 94.62 100 ARG A CA 1
ATOM 705 C C . ARG A 1 100 ? -9.495 2.062 1.725 1.00 94.62 100 ARG A C 1
ATOM 707 O O . ARG A 1 100 ? -8.858 1.092 2.130 1.00 94.62 100 ARG A O 1
ATOM 714 N N . ILE A 1 101 ? -10.056 2.956 2.526 1.00 95.12 101 ILE A N 1
ATOM 715 C CA . ILE A 1 101 ? -10.033 2.844 3.979 1.00 95.12 101 ILE A CA 1
ATOM 716 C C . ILE A 1 101 ? -11.460 2.978 4.473 1.00 95.12 101 ILE A C 1
ATOM 718 O O . ILE A 1 101 ? -12.143 3.952 4.161 1.00 95.12 101 ILE A O 1
ATOM 722 N N . LEU A 1 102 ? -11.891 1.990 5.242 1.00 96.50 102 LEU A N 1
ATOM 723 C CA . LEU A 1 102 ? -13.193 1.949 5.878 1.00 96.50 102 LEU A CA 1
ATOM 724 C C . LEU A 1 102 ? -12.993 1.966 7.392 1.00 96.50 102 LEU A C 1
ATOM 726 O O . LEU A 1 102 ? -12.398 1.052 7.956 1.00 96.50 102 LEU A O 1
ATOM 730 N N . ALA A 1 103 ? -13.498 3.007 8.047 1.00 97.25 103 ALA A N 1
ATOM 731 C CA . ALA A 1 103 ? -13.643 3.025 9.497 1.00 97.25 103 ALA A CA 1
ATOM 732 C C . ALA A 1 103 ? -14.974 2.367 9.875 1.00 97.25 103 ALA A C 1
ATOM 734 O O . ALA A 1 103 ? -15.983 2.612 9.213 1.00 97.25 103 ALA A O 1
ATOM 735 N N . THR A 1 104 ? -14.989 1.561 10.934 1.00 97.38 104 THR A N 1
ATOM 736 C CA . THR A 1 104 ? -16.215 0.898 11.412 1.00 97.38 104 THR A CA 1
ATOM 737 C C . THR A 1 104 ? -17.213 1.856 12.061 1.00 97.38 104 THR A C 1
ATOM 739 O O . THR A 1 104 ? -18.392 1.530 12.162 1.00 97.38 104 THR A O 1
ATOM 742 N N . ASP A 1 105 ? -16.773 3.053 12.456 1.00 96.94 105 ASP A N 1
ATOM 743 C CA . ASP A 1 105 ? -17.622 4.100 13.016 1.00 96.94 105 ASP A CA 1
ATOM 744 C C . ASP A 1 105 ? -17.132 5.518 12.658 1.00 96.94 105 ASP A C 1
ATOM 746 O O . ASP A 1 105 ? -15.982 5.751 12.264 1.00 96.94 105 ASP A O 1
ATOM 750 N N . GLU A 1 106 ? -18.019 6.498 12.835 1.00 97.44 106 GLU A N 1
ATOM 751 C CA . GLU A 1 106 ? -17.768 7.896 12.479 1.00 97.44 106 GLU A CA 1
ATOM 752 C C . GLU A 1 106 ? -16.675 8.564 13.327 1.00 97.44 106 GLU A C 1
ATOM 754 O O . GLU A 1 106 ? -15.918 9.399 12.823 1.00 97.44 106 GLU A O 1
ATOM 759 N N . ARG A 1 107 ? -16.555 8.210 14.612 1.00 96.50 107 ARG A N 1
ATOM 760 C CA . ARG A 1 107 ? -15.533 8.781 15.503 1.00 96.50 107 ARG A CA 1
ATOM 761 C C . ARG A 1 107 ? -14.146 8.332 15.057 1.00 96.50 107 ARG A C 1
ATOM 763 O O . ARG A 1 107 ? -13.231 9.156 15.003 1.00 96.50 107 ARG A O 1
ATOM 770 N N . THR A 1 108 ? -14.000 7.061 14.696 1.00 96.94 108 THR A N 1
ATOM 771 C CA . THR A 1 108 ? -12.764 6.508 14.130 1.00 96.94 108 THR A CA 1
ATOM 772 C C . THR A 1 108 ? -12.415 7.178 12.809 1.00 96.94 108 THR A C 1
ATOM 774 O O . THR A 1 108 ? -11.283 7.636 12.641 1.00 96.94 108 THR A O 1
ATOM 777 N N . ARG A 1 109 ? -13.399 7.362 11.915 1.00 96.75 109 ARG A N 1
ATOM 778 C CA . ARG A 1 109 ? -13.208 8.088 10.648 1.00 96.75 109 ARG A CA 1
ATOM 779 C C . ARG A 1 109 ? -12.652 9.494 10.873 1.00 96.75 109 ARG A C 1
ATOM 781 O O . ARG A 1 109 ? -11.653 9.865 10.263 1.00 96.75 109 ARG A O 1
ATOM 788 N N . ARG A 1 110 ? -13.272 10.270 11.767 1.00 96.81 110 ARG A N 1
ATOM 789 C CA . ARG A 1 110 ? -12.869 11.658 12.059 1.00 96.81 110 ARG A CA 1
ATOM 790 C C . ARG A 1 110 ? -11.480 11.759 12.677 1.00 96.81 110 ARG A C 1
ATOM 792 O O . ARG A 1 110 ? -10.753 12.690 12.359 1.00 96.81 110 ARG A O 1
ATOM 799 N N . ARG A 1 111 ? -11.111 10.813 13.544 1.00 95.88 111 ARG A N 1
ATOM 800 C CA . ARG A 1 111 ? -9.777 10.763 14.167 1.00 95.88 111 ARG A CA 1
ATOM 801 C C . ARG A 1 111 ? -8.686 10.388 13.173 1.00 95.88 111 ARG A C 1
ATOM 803 O O . ARG A 1 111 ? -7.593 10.936 13.240 1.00 95.88 111 ARG A O 1
ATOM 810 N N . PHE A 1 112 ? -8.992 9.480 12.252 1.00 96.31 112 PHE A N 1
ATOM 811 C CA . PHE A 1 112 ? -8.040 9.019 11.250 1.00 96.31 112 PHE A CA 1
ATOM 812 C C . PHE A 1 112 ? -7.866 10.005 10.086 1.00 96.31 112 PHE A C 1
ATOM 814 O O . PHE A 1 112 ? -6.787 10.092 9.505 1.00 96.31 112 PHE A O 1
ATOM 821 N N . LEU A 1 113 ? -8.903 10.777 9.748 1.00 96.00 113 LEU A N 1
ATOM 822 C CA . LEU A 1 113 ? -8.904 11.654 8.576 1.00 96.00 113 LEU A CA 1
ATOM 823 C C . LEU A 1 113 ? -7.721 12.647 8.518 1.00 96.00 113 LEU A C 1
ATOM 825 O O . LEU A 1 113 ? -7.110 12.734 7.453 1.00 96.00 113 LEU A O 1
ATOM 829 N N . PRO A 1 114 ? -7.337 13.365 9.596 1.00 96.31 114 PRO A N 1
ATOM 830 C CA . PRO A 1 114 ? -6.186 14.270 9.555 1.00 96.31 114 PRO A CA 1
ATOM 831 C C . PRO A 1 114 ? -4.880 13.539 9.238 1.00 96.31 114 PRO A C 1
ATOM 833 O O . PRO A 1 114 ? -4.113 13.980 8.383 1.00 96.31 114 PRO A O 1
ATOM 836 N N 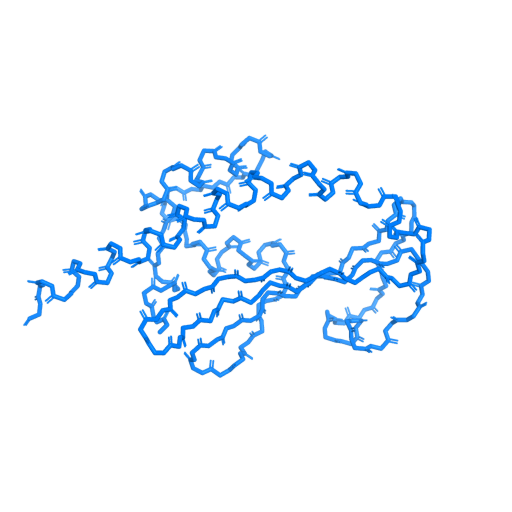. TYR A 1 115 ? -4.665 12.386 9.878 1.00 94.00 115 TYR A N 1
ATOM 837 C CA . TYR A 1 115 ? -3.509 11.538 9.610 1.00 94.00 115 TYR A CA 1
ATOM 838 C C . TYR A 1 115 ? -3.505 11.071 8.151 1.00 94.00 115 TYR A C 1
ATOM 840 O O . TYR A 1 115 ? -2.507 11.248 7.457 1.00 94.00 115 TYR A O 1
ATOM 848 N N . TRP A 1 116 ? -4.639 10.575 7.647 1.00 94.12 116 TRP A N 1
ATOM 849 C CA . TRP A 1 116 ? -4.787 10.161 6.252 1.00 94.12 116 TRP A CA 1
ATOM 850 C C . TRP A 1 116 ? -4.454 11.280 5.263 1.00 94.12 116 TRP A C 1
ATOM 852 O O . TRP A 1 116 ? -3.703 11.069 4.309 1.00 94.12 116 TRP A O 1
ATOM 862 N N . LEU A 1 117 ? -4.981 12.485 5.495 1.00 94.88 117 LEU A N 1
ATOM 863 C CA . LEU A 1 117 ? -4.726 13.645 4.644 1.00 94.88 117 LEU A CA 1
ATOM 864 C C . LEU A 1 117 ? -3.247 14.033 4.617 1.00 94.88 117 LEU A C 1
ATOM 866 O O . LEU A 1 117 ? -2.770 14.473 3.573 1.00 94.88 117 LEU A O 1
ATOM 870 N N . PHE A 1 118 ? -2.525 13.832 5.718 1.00 94.12 118 PHE A N 1
ATOM 871 C CA . PHE A 1 118 ? -1.087 14.057 5.781 1.00 94.12 118 PHE A CA 1
ATOM 872 C C . PHE A 1 118 ? -0.309 12.967 5.026 1.00 94.12 118 PHE A C 1
ATOM 874 O O . PHE A 1 118 ? 0.468 13.264 4.116 1.00 94.12 118 PHE A O 1
ATOM 881 N N . ILE A 1 119 ? -0.557 11.690 5.333 1.00 91.12 119 ILE A N 1
ATOM 882 C CA . ILE A 1 119 ? 0.250 10.587 4.790 1.00 91.12 119 ILE A CA 1
ATOM 883 C C . ILE A 1 119 ? -0.042 10.259 3.324 1.00 91.12 119 ILE A C 1
ATOM 885 O O . ILE A 1 119 ? 0.811 9.674 2.647 1.00 91.12 119 ILE A O 1
ATOM 889 N N . ARG A 1 120 ? -1.223 10.620 2.797 1.00 91.81 120 ARG A N 1
ATOM 890 C CA . ARG A 1 120 ? -1.617 10.261 1.423 1.00 91.81 120 ARG A CA 1
ATOM 891 C C . ARG A 1 120 ? -0.678 10.847 0.368 1.00 91.81 120 ARG A C 1
ATOM 893 O O . ARG A 1 120 ? -0.525 10.248 -0.692 1.00 91.81 120 ARG A O 1
ATOM 900 N N . PHE A 1 121 ? -0.039 11.986 0.646 1.00 90.81 121 PHE A N 1
ATOM 901 C CA . PHE A 1 121 ? 0.889 12.626 -0.287 1.00 90.81 121 PHE A CA 1
ATOM 902 C C . PHE A 1 121 ? 2.188 11.825 -0.421 1.00 90.81 121 PHE A C 1
ATOM 904 O O . PHE A 1 121 ? 2.535 11.406 -1.526 1.00 90.81 121 PHE A O 1
ATOM 911 N N . GLY A 1 122 ? 2.858 11.527 0.699 1.00 90.00 122 GLY A N 1
ATOM 912 C CA . GLY A 1 122 ? 4.062 10.686 0.705 1.00 90.00 122 GLY A CA 1
ATOM 913 C C . GLY A 1 122 ? 3.780 9.273 0.187 1.00 90.00 122 GLY A C 1
ATOM 914 O O . GLY A 1 122 ? 4.538 8.730 -0.621 1.00 90.00 122 GLY A O 1
ATOM 915 N N . SER A 1 123 ? 2.623 8.717 0.554 1.00 89.56 123 SER A N 1
ATOM 916 C CA . SER A 1 123 ? 2.154 7.427 0.040 1.00 89.56 123 SER A CA 1
ATOM 917 C C . SER A 1 123 ? 1.946 7.454 -1.477 1.00 89.56 123 SER A C 1
ATOM 919 O O . SER A 1 123 ? 2.377 6.539 -2.175 1.00 89.56 123 SER A O 1
ATOM 921 N N . GLY A 1 124 ? 1.322 8.508 -2.010 1.00 92.19 124 GLY A N 1
ATOM 922 C CA . GLY A 1 124 ? 1.101 8.684 -3.446 1.00 92.19 124 GLY A CA 1
ATOM 923 C C . GLY A 1 124 ? 2.403 8.804 -4.239 1.00 92.19 124 GLY A C 1
ATOM 924 O O . GLY A 1 124 ? 2.538 8.181 -5.294 1.00 92.19 124 GLY A O 1
ATOM 925 N N . LEU A 1 125 ? 3.393 9.533 -3.716 1.00 93.62 125 LEU A N 1
ATOM 926 C CA . LEU A 1 125 ? 4.723 9.634 -4.328 1.00 93.62 125 LEU A CA 1
ATOM 927 C C . LEU A 1 125 ? 5.454 8.288 -4.331 1.00 93.62 125 LEU A C 1
ATOM 929 O O . LEU A 1 125 ? 5.995 7.888 -5.363 1.00 93.62 125 LEU A O 1
ATOM 933 N N . THR A 1 126 ? 5.402 7.563 -3.212 1.00 90.69 126 THR A N 1
ATOM 934 C CA . THR A 1 126 ? 5.970 6.212 -3.087 1.00 90.69 126 THR A CA 1
ATOM 935 C C . THR A 1 126 ? 5.374 5.279 -4.142 1.00 90.69 126 THR A C 1
ATOM 937 O O . THR A 1 126 ? 6.107 4.646 -4.900 1.00 90.69 126 THR A O 1
ATOM 940 N N . ARG A 1 127 ? 4.043 5.267 -4.278 1.00 92.38 127 ARG A N 1
ATOM 941 C CA . ARG A 1 127 ? 3.329 4.433 -5.263 1.00 92.38 127 ARG A CA 1
ATOM 942 C C . ARG A 1 127 ? 3.633 4.839 -6.696 1.00 92.38 127 ARG A C 1
ATOM 944 O O . ARG A 1 127 ? 3.864 3.982 -7.537 1.00 92.38 127 ARG A O 1
ATOM 951 N N . THR A 1 128 ? 3.698 6.137 -6.976 1.00 93.25 128 THR A N 1
ATOM 952 C CA . THR A 1 128 ? 4.054 6.636 -8.311 1.00 93.25 128 THR A CA 1
ATOM 953 C C . THR A 1 128 ? 5.472 6.212 -8.691 1.00 93.25 128 THR A C 1
ATOM 955 O O . THR A 1 128 ? 5.707 5.766 -9.813 1.00 93.25 128 THR A O 1
ATOM 958 N N . SER A 1 129 ? 6.424 6.313 -7.760 1.00 94.00 129 SER A N 1
ATOM 959 C CA . SER A 1 129 ? 7.796 5.851 -7.976 1.00 94.00 129 SER A CA 1
ATOM 960 C C . SER A 1 129 ? 7.860 4.334 -8.172 1.00 94.00 129 SER A C 1
ATOM 962 O O . SER A 1 129 ? 8.581 3.883 -9.056 1.00 94.00 129 SER A O 1
ATOM 964 N N . MET A 1 130 ? 7.095 3.555 -7.403 1.00 92.19 130 MET A N 1
ATOM 965 C CA . MET A 1 130 ? 6.975 2.104 -7.581 1.00 92.19 130 MET A CA 1
ATOM 966 C C . MET A 1 130 ? 6.427 1.751 -8.973 1.00 92.19 130 MET A C 1
ATOM 968 O O . MET A 1 130 ? 7.042 0.974 -9.695 1.00 92.19 130 MET A O 1
ATOM 972 N N . LEU A 1 131 ? 5.319 2.366 -9.400 1.00 93.19 131 LEU A N 1
ATOM 973 C CA . LEU A 1 131 ? 4.722 2.130 -10.721 1.00 93.19 131 LEU A CA 1
ATOM 974 C C . LEU A 1 131 ? 5.686 2.471 -11.866 1.00 93.19 131 LEU A C 1
ATOM 976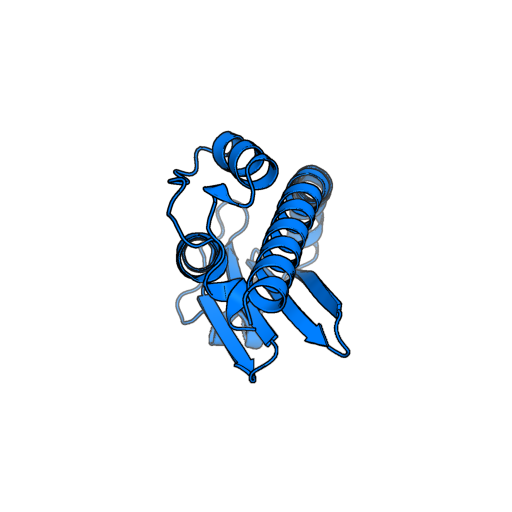 O O . LEU A 1 131 ? 5.766 1.740 -12.852 1.00 93.19 131 LEU A O 1
ATOM 980 N N . ARG A 1 132 ? 6.453 3.562 -11.733 1.00 93.81 132 ARG A N 1
ATOM 981 C CA . ARG A 1 132 ? 7.491 3.933 -12.708 1.00 93.81 132 ARG A CA 1
ATOM 982 C C . ARG A 1 132 ? 8.612 2.899 -12.779 1.00 93.81 132 ARG A C 1
ATOM 984 O O . ARG A 1 132 ? 9.048 2.590 -13.883 1.00 93.81 132 ARG A O 1
ATOM 991 N N . ALA A 1 133 ? 9.049 2.364 -11.639 1.00 93.31 133 ALA A N 1
ATOM 992 C CA . ALA A 1 133 ? 10.065 1.317 -11.586 1.00 93.31 133 ALA A CA 1
ATOM 993 C C . ALA A 1 133 ? 9.594 0.041 -12.298 1.00 93.31 133 ALA A C 1
ATOM 995 O O . ALA A 1 133 ? 10.298 -0.469 -13.169 1.00 93.31 133 ALA A O 1
ATOM 996 N N . ILE A 1 134 ? 8.362 -0.399 -12.012 1.00 92.31 134 ILE A N 1
ATOM 997 C CA . ILE A 1 134 ? 7.746 -1.564 -12.663 1.00 92.31 134 ILE A CA 1
ATOM 998 C C . ILE A 1 134 ? 7.651 -1.340 -14.177 1.00 92.31 134 ILE A C 1
ATOM 1000 O O . ILE A 1 134 ? 8.063 -2.196 -14.958 1.00 92.31 134 ILE A O 1
ATOM 1004 N N . ARG A 1 135 ? 7.172 -0.166 -14.613 1.00 92.69 135 ARG A N 1
ATOM 1005 C CA . ARG A 1 135 ? 7.110 0.180 -16.041 1.00 92.69 135 ARG A CA 1
ATOM 1006 C C . ARG A 1 135 ? 8.492 0.130 -16.694 1.00 92.69 135 ARG A C 1
ATOM 1008 O O . ARG A 1 135 ? 8.633 -0.449 -17.764 1.00 92.69 135 ARG A O 1
ATOM 1015 N N . ALA A 1 136 ? 9.500 0.736 -16.069 1.00 92.31 136 ALA A N 1
ATOM 1016 C CA . ALA A 1 136 ? 10.858 0.761 -16.604 1.00 92.31 136 ALA A CA 1
ATOM 1017 C C . ALA A 1 136 ? 11.450 -0.649 -16.724 1.00 92.31 136 ALA A C 1
ATOM 1019 O O . ALA A 1 136 ? 12.159 -0.930 -17.684 1.00 92.31 136 ALA A O 1
ATOM 1020 N N . ARG A 1 137 ? 11.145 -1.536 -15.772 1.00 92.56 137 ARG A N 1
ATOM 1021 C CA . ARG A 1 137 ? 11.542 -2.942 -15.825 1.00 92.56 137 ARG A CA 1
ATOM 1022 C C . ARG A 1 137 ? 10.937 -3.663 -17.027 1.00 92.56 137 ARG A C 1
ATOM 1024 O O . ARG A 1 137 ? 11.686 -4.257 -17.790 1.00 92.56 137 ARG A O 1
ATOM 1031 N N . VAL A 1 138 ? 9.621 -3.556 -17.213 1.00 91.75 138 VAL A N 1
ATOM 1032 C CA . VAL A 1 138 ? 8.920 -4.189 -18.343 1.00 91.75 138 VAL A CA 1
ATOM 1033 C C . VAL A 1 138 ? 9.491 -3.721 -19.681 1.00 91.75 138 VAL A C 1
ATOM 1035 O O . VAL A 1 138 ? 9.703 -4.536 -20.569 1.00 91.75 138 VAL A O 1
ATOM 1038 N N . LEU A 1 139 ? 9.785 -2.424 -19.819 1.00 91.31 139 LEU A N 1
ATOM 1039 C CA . LEU A 1 139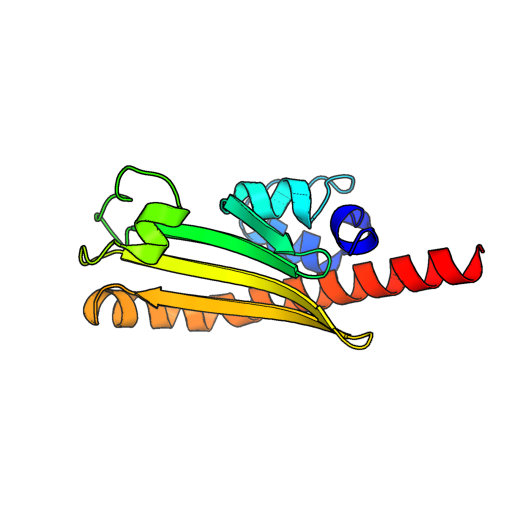 ? 10.382 -1.890 -21.047 1.00 91.31 139 LEU A CA 1
ATOM 1040 C C . LEU A 1 139 ? 11.775 -2.481 -21.316 1.00 91.31 139 LEU A C 1
ATOM 1042 O O . LEU A 1 139 ? 12.041 -2.899 -22.433 1.00 91.31 139 LEU A O 1
ATOM 1046 N N . ARG A 1 140 ? 12.629 -2.604 -20.289 1.00 91.62 140 ARG A N 1
ATOM 1047 C CA . ARG A 1 140 ? 13.949 -3.246 -20.439 1.00 91.62 140 ARG A CA 1
ATOM 1048 C C . ARG A 1 140 ? 13.856 -4.722 -20.819 1.00 91.62 140 ARG A C 1
ATOM 1050 O O . ARG A 1 140 ? 14.690 -5.201 -21.574 1.00 91.62 140 ARG A O 1
ATOM 1057 N N . GLU A 1 141 ? 12.891 -5.446 -20.255 1.00 89.19 141 GLU A N 1
ATOM 1058 C CA . GLU A 1 141 ? 12.664 -6.860 -20.577 1.00 89.19 141 GLU A CA 1
ATOM 1059 C C . GLU A 1 141 ? 12.155 -7.027 -22.017 1.00 89.19 141 GLU A C 1
ATOM 1061 O O . GLU A 1 141 ? 12.561 -7.968 -22.689 1.00 89.19 141 GLU A O 1
ATOM 1066 N N . ALA A 1 142 ? 11.329 -6.096 -22.507 1.00 86.62 142 ALA A N 1
ATOM 1067 C CA . ALA A 1 142 ? 10.860 -6.086 -23.891 1.00 86.62 142 ALA A CA 1
ATOM 1068 C C . ALA A 1 142 ? 11.975 -5.758 -24.897 1.00 86.62 142 ALA A C 1
ATOM 1070 O O . ALA A 1 142 ? 12.029 -6.379 -25.949 1.00 86.62 142 ALA A O 1
ATOM 1071 N N . ASP A 1 143 ? 12.877 -4.828 -24.568 1.00 86.31 143 ASP A N 1
ATOM 1072 C CA . ASP A 1 143 ? 14.021 -4.475 -25.426 1.00 86.31 143 ASP A CA 1
ATOM 1073 C C . ASP A 1 143 ? 15.072 -5.602 -25.522 1.00 86.31 143 ASP A C 1
ATOM 1075 O O . ASP A 1 143 ? 15.923 -5.587 -26.410 1.00 86.31 143 ASP A O 1
ATOM 1079 N N . ALA A 1 144 ? 15.049 -6.558 -24.585 1.00 79.88 144 ALA A N 1
ATOM 1080 C CA . ALA A 1 144 ? 15.987 -7.679 -24.507 1.00 79.88 144 ALA A CA 1
ATOM 1081 C C . ALA A 1 144 ? 15.458 -8.989 -25.128 1.00 79.88 144 ALA A C 1
ATOM 1083 O O . ALA A 1 144 ? 16.197 -9.978 -25.138 1.00 79.88 144 ALA A O 1
ATOM 1084 N N . ALA A 1 145 ? 14.204 -9.008 -25.590 1.00 69.19 145 ALA A N 1
ATOM 1085 C CA . ALA A 1 145 ? 13.525 -10.158 -26.194 1.00 69.19 145 ALA A CA 1
ATOM 1086 C C . ALA A 1 145 ? 13.503 -10.059 -27.726 1.00 69.19 145 ALA A C 1
ATOM 1088 O O . ALA A 1 145 ? 13.642 -11.123 -28.370 1.00 69.19 145 ALA A O 1
#

Solvent-accessible surface area (backbone atoms only — not comparable to full-atom values): 7968 Å² total; per-residue (Å²): 94,67,56,52,54,68,31,29,31,62,62,15,56,67,22,44,55,61,46,42,75,75,72,50,89,74,56,49,82,42,29,48,46,68,51,52,48,44,71,68,27,50,72,41,82,59,64,82,45,26,35,33,38,34,32,71,43,36,50,85,90,37,72,63,77,89,74,56,61,68,58,45,65,76,68,59,66,60,70,32,33,38,33,38,38,36,38,43,37,52,55,98,93,42,78,47,76,53,77,48,75,46,48,49,33,70,69,44,40,64,67,45,45,65,58,47,68,60,51,50,55,63,50,49,51,29,50,52,33,43,53,50,29,31,52,54,49,52,51,56,56,59,77,72,109

Mean predicted aligned error: 4.47 Å